Protein AF-A0A7V9MPX8-F1 (afdb_monomer_lite)

Foldseek 3Di:
DDPVVVVVVVVVVVVVVLVVVVVVCVVAQLQPDDPDPQLSLQSQLVQVCCCVVPVAHWGADDDPVLVQAGIAGPVRPAGEHTEEDEPVNPVQWDAWNDHDGQKYWYFYYYPNATFKIFIAGPVLLVVCCVVVQAPPTHIGGPCCLDQPHSRNDSHHMDGDPRRRVRD

Radius of gyration: 16.92 Å; chains: 1; bounding box: 52×35×48 Å

pLDDT: mean 91.64, std 7.99, range [50.28, 98.44]

Sequence (167 aa):
MDEYEKLQALAISYLKARKDFLDQAKNVEALKGNDNIMGRIGELIALQFFQKEMGLILIKAKSKVEKEYDLHSADKKTRVSVKLISCENSSGQTTKITGDWTDFVLVHLKDYKVIEIGHVNRKGFIKAVEDGRINANPFTRRTMLQEGHLFGKYGRVITGERVKGYL

Structure (mmCIF, N/CA/C/O backbone):
data_AF-A0A7V9MPX8-F1
#
_entry.id   AF-A0A7V9MPX8-F1
#
loop_
_atom_site.group_PDB
_atom_site.id
_atom_site.type_symbol
_atom_site.label_atom_id
_atom_site.label_alt_id
_atom_site.label_comp_id
_atom_site.label_asym_id
_atom_site.label_entity_id
_atom_site.label_seq_id
_atom_site.pdbx_PDB_ins_code
_atom_site.Cartn_x
_atom_site.Cartn_y
_atom_site.Cartn_z
_atom_site.occupancy
_atom_site.B_iso_or_equiv
_atom_site.auth_seq_id
_atom_site.auth_comp_id
_atom_site.auth_asym_id
_atom_site.auth_atom_id
_atom_site.pdbx_PDB_model_num
ATOM 1 N N . MET A 1 1 ? -31.922 -1.969 24.963 1.00 67.69 1 MET A N 1
ATOM 2 C CA . MET A 1 1 ? -30.769 -1.221 24.446 1.00 67.69 1 MET A CA 1
ATOM 3 C C . MET A 1 1 ? -31.182 -0.612 23.127 1.00 67.69 1 MET A C 1
ATOM 5 O O . MET A 1 1 ? -31.496 -1.373 22.208 1.00 67.69 1 MET A O 1
ATOM 9 N N . ASP A 1 2 ? -31.297 0.710 23.088 1.00 90.44 2 ASP A N 1
ATOM 10 C CA . ASP A 1 2 ? -31.672 1.432 21.871 1.00 90.44 2 ASP A CA 1
ATOM 11 C C . ASP A 1 2 ? -30.549 1.349 20.808 1.00 90.44 2 ASP A C 1
ATOM 13 O O . ASP A 1 2 ? -29.440 0.874 21.082 1.00 90.44 2 ASP A O 1
ATOM 17 N N . GLU A 1 3 ? -30.840 1.710 19.556 1.00 92.38 3 GLU A N 1
ATOM 18 C CA . GLU A 1 3 ? -29.843 1.653 18.474 1.00 92.38 3 GLU A CA 1
ATOM 19 C C . GLU A 1 3 ? -28.651 2.597 18.695 1.00 92.38 3 GLU A C 1
ATOM 21 O O . GLU A 1 3 ? -27.520 2.245 18.348 1.00 92.38 3 GLU A O 1
ATOM 26 N N . TYR A 1 4 ? -28.866 3.757 19.313 1.00 94.62 4 TYR A N 1
ATOM 27 C CA . TYR A 1 4 ? -27.814 4.718 19.629 1.00 94.62 4 TYR A CA 1
ATOM 28 C C . TYR A 1 4 ? -26.891 4.219 20.740 1.00 94.62 4 TYR A C 1
ATOM 30 O O . TYR A 1 4 ? -25.678 4.377 20.620 1.00 94.62 4 TYR A O 1
ATOM 38 N N . GLU A 1 5 ? -27.410 3.543 21.764 1.00 95.31 5 GLU A N 1
ATOM 39 C CA . GLU A 1 5 ? -26.608 2.899 22.812 1.00 95.31 5 GLU A CA 1
ATOM 40 C C . GLU A 1 5 ? -25.676 1.828 22.220 1.00 95.31 5 GLU A C 1
ATOM 42 O O . GLU A 1 5 ? -24.491 1.761 22.567 1.00 95.31 5 GLU A O 1
ATOM 47 N N . LYS A 1 6 ? -26.170 1.024 21.264 1.00 95.88 6 LYS A N 1
ATOM 48 C CA . LYS A 1 6 ? -25.340 0.044 20.539 1.00 95.88 6 LYS A CA 1
ATOM 49 C C . LYS A 1 6 ? -24.246 0.731 19.722 1.00 95.88 6 LYS A C 1
ATOM 51 O O . LYS A 1 6 ? -23.085 0.321 19.783 1.00 95.88 6 LYS A O 1
ATOM 56 N N . LEU A 1 7 ? -24.592 1.781 18.975 1.00 96.06 7 LEU A N 1
ATOM 57 C CA . LEU A 1 7 ? -23.628 2.550 18.183 1.00 96.06 7 LEU A CA 1
ATOM 58 C C . LEU A 1 7 ? -22.582 3.240 19.065 1.00 96.06 7 LEU A C 1
ATOM 60 O O . LEU A 1 7 ? -21.400 3.243 18.724 1.00 96.06 7 LEU A O 1
ATOM 64 N N . GLN A 1 8 ? -22.980 3.765 20.222 1.00 96.75 8 GLN A N 1
ATOM 65 C CA . GLN A 1 8 ? -22.072 4.367 21.191 1.00 96.75 8 GLN A CA 1
ATOM 66 C C . GLN A 1 8 ? -21.078 3.335 21.737 1.00 96.75 8 GLN A C 1
ATOM 68 O O . GLN A 1 8 ? -19.876 3.605 21.783 1.00 96.75 8 GLN A O 1
ATOM 73 N N . ALA A 1 9 ? -21.544 2.137 22.100 1.00 96.69 9 ALA A N 1
ATOM 74 C CA . ALA A 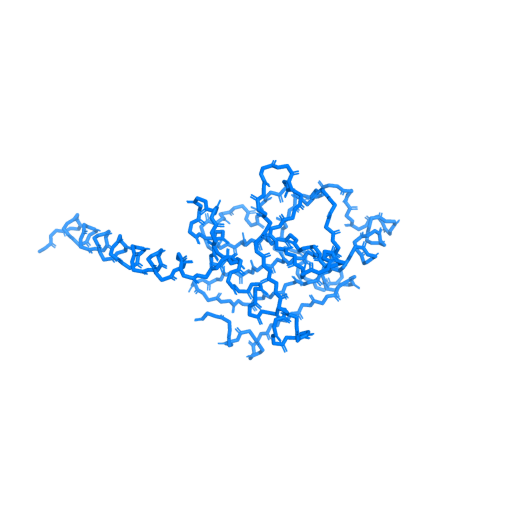1 9 ? -20.673 1.056 22.559 1.00 96.69 9 ALA A CA 1
ATOM 75 C C . ALA A 1 9 ? -19.659 0.628 21.477 1.00 96.69 9 ALA A C 1
ATOM 77 O O . ALA A 1 9 ? -18.475 0.422 21.776 1.00 96.69 9 ALA A O 1
ATOM 78 N N . LEU A 1 10 ? -20.093 0.561 20.213 1.00 97.00 10 LEU A N 1
ATOM 79 C CA . LEU A 1 10 ? -19.220 0.293 19.065 1.00 97.00 10 LEU A CA 1
ATOM 80 C C . LEU A 1 10 ? -18.193 1.413 18.856 1.00 97.00 10 LEU A C 1
ATOM 82 O O . LEU A 1 10 ? -17.005 1.131 18.697 1.00 97.00 10 LEU A O 1
ATOM 86 N N . ALA A 1 11 ? -18.616 2.677 18.926 1.00 96.69 11 ALA A N 1
ATOM 87 C CA . ALA A 1 11 ? -17.729 3.828 18.794 1.00 96.69 11 ALA A CA 1
ATOM 88 C C . ALA A 1 11 ? -16.658 3.851 19.895 1.00 96.69 11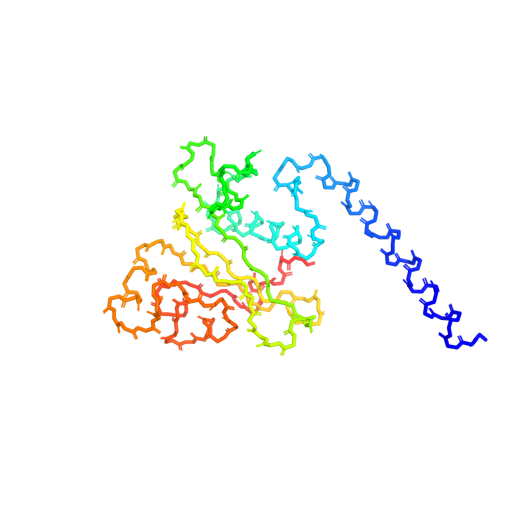 ALA A C 1
ATOM 90 O O . ALA A 1 11 ? -15.477 4.041 19.605 1.00 96.69 11 ALA A O 1
ATOM 91 N N . ILE A 1 12 ? -17.035 3.587 21.149 1.00 97.50 12 ILE A N 1
ATOM 92 C CA . ILE A 1 12 ? -16.090 3.488 22.271 1.00 97.50 12 ILE A CA 1
ATOM 93 C C . ILE A 1 12 ? -15.084 2.358 22.032 1.00 97.50 12 ILE A C 1
ATOM 95 O O . ILE A 1 12 ? -13.885 2.549 22.241 1.00 97.50 12 ILE A O 1
ATOM 99 N N . SER A 1 13 ? -15.553 1.195 21.576 1.00 97.69 13 SER A N 1
ATOM 100 C CA . SER A 1 13 ? -14.693 0.041 21.284 1.00 97.69 13 SER A CA 1
ATOM 101 C C . SER A 1 13 ? -13.688 0.354 20.175 1.00 97.69 13 SER A C 1
ATOM 103 O O . SER A 1 13 ? -12.495 0.098 20.335 1.00 97.69 13 SER A O 1
ATOM 105 N N . TYR A 1 14 ? -14.139 0.998 19.096 1.00 95.31 14 TYR A N 1
ATOM 106 C CA . TYR A 1 14 ? -13.271 1.466 18.018 1.00 95.31 14 TYR A CA 1
ATOM 107 C C . TYR A 1 14 ? -12.227 2.476 18.511 1.00 95.31 14 TYR A C 1
ATOM 109 O O . TYR A 1 14 ? -11.044 2.336 18.204 1.00 95.31 14 TYR A O 1
ATOM 117 N N . LEU A 1 15 ? -12.628 3.478 19.300 1.00 96.44 15 LEU A N 1
ATOM 118 C CA . LEU A 1 15 ? -11.706 4.497 19.807 1.00 96.44 15 LEU A CA 1
ATOM 119 C C . LEU A 1 15 ? -10.632 3.900 20.726 1.00 96.44 15 LEU A C 1
ATOM 121 O O . LEU A 1 15 ? -9.471 4.304 20.635 1.00 96.44 15 LEU A O 1
ATOM 125 N N . LYS A 1 16 ? -10.990 2.914 21.560 1.00 97.12 16 LYS A N 1
ATOM 126 C CA . LYS A 1 16 ? -10.032 2.156 22.382 1.00 97.12 16 LYS A CA 1
ATOM 127 C C . LYS A 1 16 ? -9.046 1.380 21.510 1.00 97.12 16 LYS A C 1
ATOM 129 O O . LYS A 1 16 ? -7.846 1.605 21.624 1.00 97.12 16 LYS A O 1
ATOM 134 N N . ALA A 1 17 ? -9.540 0.574 20.568 1.00 95.38 17 ALA A N 1
ATOM 135 C CA . ALA A 1 17 ? -8.688 -0.196 19.660 1.00 95.38 17 ALA A CA 1
ATOM 136 C C . ALA A 1 17 ? -7.758 0.704 18.826 1.00 95.38 17 ALA A C 1
ATOM 138 O O . ALA A 1 17 ? -6.574 0.413 18.658 1.00 95.38 17 ALA A O 1
ATOM 139 N N . ARG A 1 18 ? -8.266 1.847 18.348 1.00 93.50 18 ARG A N 1
ATOM 140 C CA . ARG A 1 18 ? -7.468 2.855 17.642 1.00 93.50 18 ARG A CA 1
ATOM 141 C C . ARG A 1 18 ? -6.367 3.418 18.534 1.00 93.50 18 ARG A C 1
ATOM 143 O O . ARG A 1 18 ? -5.241 3.569 18.065 1.00 93.50 18 ARG A O 1
ATOM 150 N N . LYS A 1 19 ? -6.672 3.755 19.790 1.00 93.06 19 LYS A N 1
ATOM 151 C CA . LYS A 1 19 ? -5.669 4.234 20.747 1.00 93.06 19 LYS A CA 1
ATOM 152 C C . LYS A 1 19 ? -4.584 3.178 20.956 1.00 93.06 19 LYS A C 1
ATOM 154 O O . LYS A 1 19 ? -3.412 3.514 20.827 1.00 93.06 19 LYS A O 1
ATOM 159 N N . ASP A 1 20 ? -4.970 1.931 21.202 1.00 94.06 20 ASP A N 1
ATOM 160 C CA . ASP A 1 20 ? -4.030 0.833 21.442 1.00 94.06 20 ASP A CA 1
ATOM 161 C C . ASP A 1 20 ? -3.112 0.612 20.232 1.00 94.06 20 ASP A C 1
ATOM 163 O O . ASP A 1 20 ? -1.891 0.539 20.381 1.00 94.06 20 ASP A O 1
ATOM 167 N N . PHE A 1 21 ? -3.672 0.619 19.016 1.00 92.69 21 PHE A N 1
ATOM 168 C CA . PHE A 1 21 ? -2.885 0.571 17.784 1.00 92.69 21 PHE A CA 1
ATOM 169 C C . PHE A 1 21 ? -1.894 1.736 17.692 1.00 92.69 21 PHE A C 1
ATOM 171 O O . PHE A 1 21 ? -0.720 1.533 17.391 1.00 92.69 21 PHE A O 1
ATOM 178 N N . LEU A 1 22 ? -2.349 2.969 17.937 1.00 90.06 22 LEU A N 1
ATOM 179 C CA . LEU A 1 22 ? -1.498 4.153 17.835 1.00 90.06 22 LEU A CA 1
ATOM 180 C C . LEU A 1 22 ? -0.395 4.165 18.896 1.00 90.06 22 LEU A C 1
ATOM 182 O O . LEU A 1 22 ? 0.710 4.612 18.596 1.00 90.06 22 LEU A O 1
ATOM 186 N N . ASP A 1 23 ? -0.669 3.675 20.102 1.00 91.56 23 ASP A N 1
ATOM 187 C CA . ASP A 1 23 ? 0.325 3.558 21.166 1.00 91.56 23 ASP A CA 1
ATOM 188 C C . ASP A 1 23 ? 1.409 2.539 20.807 1.00 91.56 23 ASP A C 1
ATOM 190 O O . ASP A 1 23 ? 2.592 2.842 20.959 1.00 91.56 23 ASP A O 1
ATOM 194 N N . GLN A 1 24 ? 1.037 1.397 20.224 1.00 90.75 24 GLN A N 1
ATOM 195 C CA . GLN A 1 24 ? 2.011 0.428 19.713 1.00 90.75 24 GLN A CA 1
ATOM 196 C C . GLN A 1 24 ? 2.790 0.971 18.508 1.00 90.75 24 GLN A C 1
ATOM 198 O O . GLN A 1 24 ? 4.014 0.849 18.441 1.00 90.75 24 GLN A O 1
ATOM 203 N N . ALA A 1 25 ? 2.112 1.643 17.574 1.00 88.06 25 ALA A N 1
ATOM 204 C CA . ALA A 1 25 ? 2.732 2.199 16.374 1.00 88.06 25 ALA A CA 1
ATOM 205 C C . ALA A 1 25 ? 3.771 3.293 16.681 1.00 88.06 25 ALA A C 1
ATOM 207 O O . ALA A 1 25 ? 4.697 3.476 15.897 1.00 88.06 25 ALA A O 1
ATOM 208 N N . LYS A 1 26 ? 3.679 4.001 17.819 1.00 85.50 26 LYS A N 1
ATOM 209 C CA . LYS A 1 26 ? 4.708 4.975 18.250 1.00 85.50 26 LYS A CA 1
ATOM 210 C C . LYS A 1 26 ? 6.087 4.337 18.436 1.00 85.50 26 LYS A C 1
ATOM 212 O O . LYS A 1 26 ? 7.090 5.031 18.269 1.00 85.50 26 LYS A O 1
ATOM 217 N N . ASN A 1 27 ? 6.137 3.043 18.743 1.00 87.25 27 ASN A N 1
ATOM 218 C CA . ASN A 1 27 ? 7.383 2.297 18.912 1.00 87.25 27 ASN A CA 1
ATOM 219 C C . ASN A 1 27 ? 7.980 1.837 17.572 1.00 87.25 27 ASN A C 1
ATOM 221 O O . ASN A 1 27 ? 9.124 1.393 17.527 1.00 87.25 27 ASN A O 1
ATOM 225 N N . VAL A 1 28 ? 7.236 1.976 16.470 1.00 85.94 28 VAL A N 1
ATOM 226 C CA . VAL A 1 28 ? 7.672 1.618 15.119 1.00 85.94 28 VAL A CA 1
ATOM 227 C C . VAL A 1 28 ? 7.921 2.901 14.333 1.00 85.94 28 VAL A C 1
ATOM 229 O O . VAL A 1 28 ? 6.988 3.553 13.870 1.00 85.94 28 VAL A O 1
ATOM 232 N N . GLU A 1 29 ? 9.194 3.267 14.158 1.00 84.50 29 GLU A N 1
ATOM 233 C CA . GLU A 1 29 ? 9.592 4.509 13.470 1.00 84.50 29 GLU A CA 1
ATOM 234 C C . GLU A 1 29 ? 8.917 4.658 12.098 1.00 84.50 29 GLU A C 1
ATOM 236 O O . GLU A 1 29 ? 8.452 5.739 11.748 1.00 84.50 29 GLU A O 1
ATOM 241 N N . ALA A 1 30 ? 8.789 3.547 11.365 1.00 84.12 30 ALA A N 1
ATOM 242 C CA . ALA A 1 30 ? 8.194 3.484 10.035 1.00 84.12 30 ALA A CA 1
ATOM 243 C C . ALA A 1 30 ? 6.693 3.849 9.970 1.00 84.12 30 ALA A C 1
ATOM 245 O O . ALA A 1 30 ? 6.198 4.122 8.884 1.00 84.12 30 ALA A O 1
ATOM 246 N N . LEU A 1 31 ? 5.978 3.882 11.104 1.00 86.56 31 LEU A N 1
ATOM 247 C CA . LEU A 1 31 ? 4.532 4.162 11.182 1.00 86.56 31 LEU A CA 1
ATOM 248 C C . LEU A 1 31 ? 4.198 5.534 11.794 1.00 86.56 31 LEU A C 1
ATOM 250 O O . LEU A 1 31 ? 3.033 5.838 12.085 1.00 86.56 31 LEU A O 1
ATOM 254 N N . LYS A 1 32 ? 5.210 6.374 12.035 1.00 84.00 32 LYS A N 1
ATOM 255 C CA . LYS A 1 32 ? 5.025 7.719 12.593 1.00 84.00 32 LYS A CA 1
ATOM 256 C C . LYS A 1 32 ? 4.536 8.708 11.524 1.00 84.00 32 LYS A C 1
ATOM 258 O O . LYS A 1 32 ? 4.845 8.580 10.347 1.00 84.00 32 LYS A O 1
ATOM 263 N N . GLY A 1 33 ? 3.794 9.735 11.947 1.00 72.94 33 GLY A N 1
ATOM 264 C CA . GLY A 1 33 ? 3.536 10.937 11.135 1.00 72.94 33 GLY A CA 1
ATOM 265 C C . GLY A 1 33 ? 2.384 10.891 10.121 1.00 72.94 33 GLY A C 1
ATOM 266 O O . GLY A 1 33 ? 2.187 11.879 9.423 1.00 72.94 33 GLY A O 1
ATOM 267 N N . ASN A 1 34 ? 1.613 9.803 10.029 1.00 74.94 34 ASN A N 1
ATOM 268 C CA . ASN A 1 34 ? 0.394 9.775 9.210 1.00 74.94 34 ASN A CA 1
ATOM 269 C C . ASN A 1 34 ? -0.845 10.039 10.081 1.00 74.94 34 ASN A C 1
ATOM 271 O O . ASN A 1 34 ? -1.099 9.317 11.044 1.00 74.94 34 ASN A O 1
ATOM 275 N N . ASP A 1 35 ? -1.626 11.069 9.781 1.00 73.94 35 ASP A N 1
ATOM 276 C CA . ASP A 1 35 ? -2.777 11.446 10.617 1.00 73.94 35 ASP A CA 1
ATOM 277 C C . ASP A 1 35 ? -4.008 10.558 10.364 1.00 73.94 35 ASP A C 1
ATOM 279 O O . ASP A 1 35 ? -4.934 10.500 11.180 1.00 73.94 35 ASP A O 1
ATOM 283 N N . ASN A 1 36 ? -3.996 9.800 9.263 1.00 86.44 36 ASN A N 1
ATOM 284 C CA . ASN A 1 36 ? -5.048 8.870 8.887 1.00 86.44 36 ASN A CA 1
ATOM 285 C C . ASN A 1 36 ? -4.679 7.428 9.283 1.00 86.44 36 ASN A C 1
ATOM 287 O O . ASN A 1 36 ? -3.657 6.884 8.858 1.00 86.44 36 ASN A O 1
ATOM 291 N N . ILE A 1 37 ? -5.552 6.782 10.064 1.00 89.69 37 ILE A N 1
ATOM 292 C CA . ILE A 1 37 ? -5.377 5.393 10.509 1.00 89.69 37 ILE A CA 1
ATOM 293 C C . ILE A 1 37 ? -5.293 4.409 9.335 1.00 89.69 37 ILE A C 1
ATOM 295 O O . ILE A 1 37 ? -4.436 3.530 9.340 1.00 89.69 37 ILE A O 1
ATOM 299 N N . MET A 1 38 ? -6.099 4.605 8.288 1.00 90.25 38 MET A N 1
ATOM 300 C CA . MET A 1 38 ? -6.077 3.763 7.090 1.00 90.25 38 MET A CA 1
ATOM 301 C C . MET A 1 38 ? -4.770 3.924 6.317 1.00 90.25 38 MET A C 1
ATOM 303 O O . MET A 1 38 ? -4.244 2.953 5.779 1.00 90.25 38 MET A O 1
ATOM 307 N N . GLY A 1 39 ? -4.205 5.135 6.317 1.00 90.25 39 GLY A N 1
ATOM 308 C CA . GLY A 1 39 ? -2.876 5.392 5.770 1.00 90.25 39 GLY A CA 1
ATOM 309 C C . GLY A 1 39 ? -1.789 4.620 6.522 1.00 90.25 39 GLY A C 1
ATOM 310 O O . GLY A 1 39 ? -1.005 3.913 5.895 1.00 90.25 39 GLY A O 1
ATOM 311 N N . ARG A 1 40 ? -1.799 4.657 7.864 1.00 91.75 40 ARG A N 1
ATOM 312 C CA . ARG A 1 40 ? -0.862 3.870 8.695 1.00 91.75 40 ARG A CA 1
ATOM 313 C C . ARG A 1 40 ? -1.003 2.366 8.494 1.00 91.75 40 ARG A C 1
ATOM 315 O O . ARG A 1 40 ? 0.004 1.670 8.451 1.00 91.75 40 ARG A O 1
ATOM 322 N N . ILE A 1 41 ? -2.230 1.860 8.379 1.00 93.94 41 ILE A N 1
ATOM 323 C CA . ILE A 1 41 ? -2.476 0.439 8.097 1.00 93.94 41 ILE A CA 1
ATOM 324 C C . ILE A 1 41 ? -1.904 0.069 6.723 1.00 93.94 41 ILE A C 1
ATOM 326 O O . ILE A 1 41 ? -1.229 -0.949 6.597 1.00 93.94 41 ILE A O 1
ATOM 330 N N . GLY A 1 42 ? -2.099 0.919 5.710 1.00 94.88 42 GLY A N 1
ATOM 331 C CA . GLY A 1 42 ? -1.487 0.730 4.394 1.00 94.88 42 GLY A CA 1
ATOM 332 C C . GLY A 1 42 ? 0.039 0.685 4.458 1.00 94.88 42 GLY A C 1
ATOM 333 O O . GLY A 1 42 ? 0.648 -0.208 3.874 1.00 94.88 42 GLY A O 1
ATOM 334 N N . GLU A 1 43 ? 0.658 1.596 5.211 1.00 94.88 43 GLU A N 1
ATOM 335 C CA . GLU A 1 43 ? 2.108 1.613 5.439 1.00 94.88 43 GLU A CA 1
ATOM 336 C C . GLU A 1 43 ? 2.596 0.349 6.161 1.00 94.88 43 GLU A C 1
ATOM 338 O O . GLU A 1 43 ? 3.598 -0.230 5.750 1.00 94.88 43 GLU A O 1
ATOM 343 N N . LEU A 1 44 ? 1.873 -0.133 7.178 1.00 95.56 44 LEU A N 1
ATOM 344 C CA . LEU A 1 44 ? 2.182 -1.393 7.863 1.00 95.56 44 LEU A CA 1
ATOM 345 C C . LEU A 1 44 ? 2.156 -2.585 6.898 1.00 95.56 44 LEU A C 1
ATOM 347 O O . LEU A 1 44 ? 3.082 -3.397 6.897 1.00 95.56 44 LEU A O 1
ATOM 351 N N . ILE A 1 45 ? 1.130 -2.675 6.053 1.00 96.75 45 ILE A N 1
ATOM 352 C CA . ILE A 1 45 ? 1.014 -3.737 5.047 1.00 96.75 45 ILE A CA 1
ATOM 353 C C . ILE A 1 45 ? 2.156 -3.636 4.029 1.00 96.75 45 ILE A C 1
ATOM 355 O O . ILE A 1 45 ? 2.758 -4.651 3.680 1.00 96.75 45 ILE A O 1
ATOM 359 N N . ALA A 1 46 ? 2.517 -2.425 3.594 1.00 96.69 46 ALA A N 1
ATOM 360 C CA . ALA A 1 46 ? 3.656 -2.217 2.706 1.00 96.69 46 ALA A CA 1
ATOM 361 C C . ALA A 1 46 ? 4.983 -2.643 3.360 1.00 96.69 46 ALA A C 1
ATOM 363 O O . ALA A 1 46 ? 5.775 -3.330 2.720 1.00 96.69 46 ALA A O 1
ATOM 364 N N . LEU A 1 47 ? 5.217 -2.315 4.635 1.00 95.62 47 LEU A N 1
ATOM 365 C CA . LEU A 1 47 ? 6.406 -2.764 5.372 1.00 95.62 47 LEU A CA 1
ATOM 366 C C . LEU A 1 47 ? 6.501 -4.290 5.404 1.00 95.62 47 LEU A C 1
ATOM 368 O O . LEU A 1 47 ? 7.544 -4.848 5.064 1.00 95.62 47 LEU A O 1
ATOM 372 N N . GLN A 1 48 ? 5.398 -4.961 5.743 1.00 95.94 48 GLN A N 1
ATOM 373 C CA . GLN A 1 48 ? 5.326 -6.419 5.708 1.00 95.94 48 GLN A CA 1
ATOM 374 C C . GLN A 1 48 ? 5.611 -6.952 4.300 1.00 95.94 48 GLN A C 1
ATOM 376 O O . GLN A 1 48 ? 6.325 -7.941 4.162 1.00 95.94 48 GLN A O 1
ATOM 381 N N . PHE A 1 49 ? 5.071 -6.313 3.258 1.00 96.81 49 PHE A N 1
ATOM 382 C CA . PHE A 1 49 ? 5.231 -6.738 1.865 1.00 96.81 49 PHE A CA 1
ATOM 383 C C . PHE A 1 49 ? 6.686 -6.659 1.416 1.00 96.81 49 PHE A C 1
ATOM 385 O O . PHE A 1 49 ? 7.226 -7.637 0.905 1.00 96.81 49 PHE A O 1
ATOM 392 N N . PHE A 1 50 ? 7.354 -5.530 1.643 1.00 96.31 50 PHE A N 1
ATOM 393 C CA . PHE A 1 50 ? 8.761 -5.375 1.274 1.00 96.31 50 PHE A CA 1
ATOM 394 C C . PHE A 1 50 ? 9.673 -6.299 2.083 1.00 96.31 50 PHE A C 1
ATOM 396 O O . PHE A 1 50 ? 10.607 -6.874 1.523 1.00 96.31 50 PHE A O 1
ATOM 403 N N . GLN A 1 51 ? 9.368 -6.521 3.361 1.00 95.06 51 GLN A N 1
ATOM 404 C CA . GLN A 1 51 ? 10.126 -7.459 4.179 1.00 95.06 51 GLN A CA 1
ATOM 405 C C . GLN A 1 51 ? 9.961 -8.904 3.687 1.00 95.06 51 GLN A C 1
ATOM 407 O O . GLN A 1 51 ? 10.957 -9.594 3.486 1.00 95.06 51 GLN A O 1
ATOM 412 N N . LYS A 1 52 ? 8.724 -9.364 3.461 1.00 94.69 52 LYS A N 1
ATOM 413 C CA . LYS A 1 52 ? 8.425 -10.754 3.076 1.00 94.69 52 LYS A CA 1
ATOM 414 C C . LYS A 1 52 ? 8.791 -11.068 1.626 1.00 94.69 52 LYS A C 1
ATOM 416 O O . LYS A 1 52 ? 9.346 -12.125 1.357 1.00 94.69 52 LYS A O 1
ATOM 421 N N . GLU A 1 53 ? 8.486 -10.167 0.695 1.00 94.25 53 GLU A N 1
ATOM 422 C CA . GLU A 1 53 ? 8.627 -10.425 -0.745 1.00 94.25 53 GLU A CA 1
ATOM 423 C C . GLU A 1 53 ? 9.967 -9.955 -1.322 1.00 94.25 53 GLU A C 1
ATOM 425 O O . GLU A 1 53 ? 10.279 -10.295 -2.463 1.00 94.25 53 GLU A O 1
ATOM 430 N N . MET A 1 54 ? 10.720 -9.116 -0.601 1.00 93.94 54 MET A N 1
ATOM 431 C CA . MET A 1 54 ? 11.987 -8.550 -1.087 1.00 93.94 54 MET A CA 1
ATOM 432 C C . MET A 1 54 ? 13.126 -8.577 -0.062 1.00 93.94 54 MET A C 1
ATOM 434 O O . MET A 1 54 ? 14.241 -8.191 -0.402 1.00 93.94 54 MET A O 1
ATOM 438 N N . GLY A 1 55 ? 12.875 -8.986 1.187 1.00 95.00 55 GLY A N 1
ATOM 439 C CA . GLY A 1 55 ? 13.881 -8.923 2.251 1.00 95.00 55 GLY A CA 1
ATOM 440 C C . GLY A 1 55 ? 14.303 -7.495 2.613 1.00 95.00 55 GLY A C 1
ATOM 441 O O . GLY A 1 55 ? 15.366 -7.303 3.201 1.00 95.00 55 GLY A O 1
ATOM 442 N N . LEU A 1 56 ? 13.507 -6.483 2.245 1.00 94.50 56 LEU A N 1
ATOM 443 C CA . LEU A 1 56 ? 13.840 -5.076 2.451 1.00 94.50 56 LEU A CA 1
ATOM 444 C C . LEU A 1 56 ? 13.236 -4.546 3.749 1.00 94.50 56 LEU A C 1
ATOM 446 O O . LEU A 1 56 ? 12.044 -4.697 4.013 1.00 94.50 56 LEU A O 1
ATOM 450 N N . ILE A 1 57 ? 14.067 -3.855 4.526 1.00 93.94 57 ILE A N 1
ATOM 451 C CA . ILE A 1 57 ? 13.647 -3.104 5.707 1.00 93.94 57 ILE A CA 1
ATOM 452 C C . ILE A 1 57 ? 13.532 -1.636 5.305 1.00 93.94 57 ILE A C 1
ATOM 454 O O . ILE A 1 57 ? 14.507 -1.028 4.856 1.00 93.94 57 ILE A O 1
ATOM 458 N N . LEU A 1 58 ? 12.337 -1.070 5.465 1.00 93.75 58 LEU A N 1
ATOM 459 C CA . LEU A 1 58 ? 12.062 0.329 5.154 1.00 93.75 58 LEU A CA 1
ATOM 460 C C . LEU A 1 58 ? 11.802 1.130 6.431 1.00 93.75 58 LEU A C 1
ATOM 462 O O . LEU A 1 58 ? 11.313 0.609 7.433 1.00 93.75 58 LEU A O 1
ATOM 466 N N . ILE A 1 59 ? 12.111 2.418 6.367 1.00 91.75 59 ILE A N 1
ATOM 467 C CA . ILE A 1 59 ? 11.885 3.408 7.419 1.00 91.75 59 ILE A CA 1
ATOM 468 C C . ILE A 1 59 ? 11.012 4.550 6.893 1.00 91.75 59 ILE A C 1
ATOM 470 O O . ILE A 1 59 ? 10.846 4.713 5.684 1.00 91.75 59 ILE A O 1
ATOM 474 N N . LYS A 1 60 ? 10.429 5.337 7.802 1.00 90.56 60 LYS A N 1
ATOM 475 C CA . LYS A 1 60 ? 9.544 6.453 7.449 1.00 90.56 60 LYS A CA 1
ATOM 476 C C . LYS A 1 60 ? 10.330 7.588 6.793 1.00 90.56 60 LYS A C 1
ATOM 478 O O . LYS A 1 60 ? 11.391 7.963 7.292 1.00 90.56 60 LYS A O 1
ATOM 483 N N . ALA A 1 61 ? 9.762 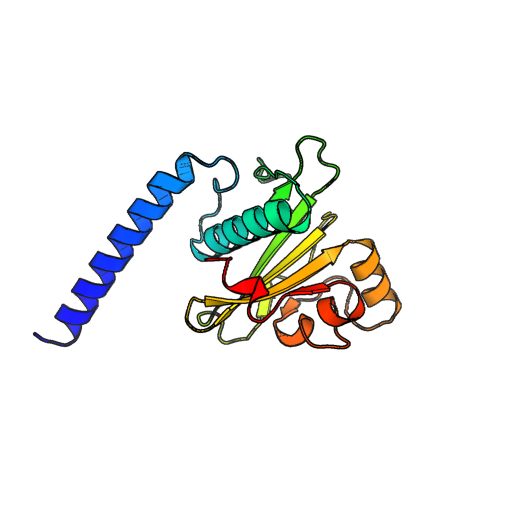8.191 5.748 1.00 86.62 61 ALA A N 1
ATOM 484 C CA . ALA A 1 61 ? 10.222 9.485 5.248 1.00 86.62 61 ALA A CA 1
ATOM 485 C C . ALA A 1 61 ? 10.008 10.576 6.319 1.00 86.62 61 ALA A C 1
ATOM 487 O O . ALA A 1 61 ? 8.897 10.778 6.813 1.00 86.62 61 ALA A O 1
ATOM 488 N N . LYS A 1 62 ? 11.080 11.256 6.737 1.00 73.44 62 LYS A N 1
ATOM 489 C CA . LYS A 1 62 ? 11.107 12.060 7.975 1.00 73.44 62 LYS A CA 1
ATOM 490 C C . LYS A 1 62 ? 10.539 13.467 7.826 1.00 73.44 62 LYS A C 1
ATOM 492 O O . LYS A 1 62 ? 10.303 14.124 8.838 1.00 73.44 62 LYS A O 1
ATOM 497 N N . SER A 1 63 ? 10.359 13.977 6.608 1.00 63.72 63 SER A N 1
ATOM 498 C CA . SER A 1 63 ? 10.061 15.401 6.422 1.00 63.72 63 SER A CA 1
ATOM 499 C C . SER A 1 63 ? 8.863 15.681 5.521 1.00 63.72 63 SER A C 1
ATOM 501 O O . SER A 1 63 ? 8.608 14.987 4.544 1.00 63.72 63 SER A O 1
ATOM 503 N N . LYS A 1 64 ? 8.200 16.816 5.783 1.00 54.72 64 LYS A N 1
ATOM 504 C CA . LYS A 1 64 ? 7.260 17.465 4.850 1.00 54.72 64 LYS A CA 1
ATOM 505 C C . LYS A 1 64 ? 7.927 17.915 3.534 1.00 54.72 64 LYS A C 1
ATOM 507 O O . LYS A 1 64 ? 7.228 18.437 2.671 1.00 54.72 64 LYS A O 1
ATOM 512 N N . VAL A 1 65 ? 9.249 17.783 3.405 1.00 50.28 65 VAL A N 1
ATOM 513 C CA . VAL A 1 65 ? 10.015 18.058 2.180 1.00 50.28 65 VAL A CA 1
ATOM 514 C C . VAL A 1 65 ? 10.126 16.784 1.331 1.00 50.28 65 VAL A C 1
ATOM 516 O O . VAL A 1 65 ? 10.027 16.856 0.115 1.00 50.28 65 VAL A O 1
ATOM 519 N N . GLU A 1 66 ? 10.176 15.605 1.960 1.00 61.09 66 GLU A N 1
ATOM 520 C CA . GLU A 1 66 ? 10.076 14.276 1.331 1.00 61.09 66 GLU A CA 1
ATOM 521 C C . GLU A 1 66 ? 8.604 13.907 1.035 1.00 61.09 66 GLU A C 1
ATOM 523 O O . GLU A 1 66 ? 8.166 12.784 1.254 1.00 61.09 66 GLU A O 1
ATOM 528 N N . LYS A 1 67 ? 7.808 14.863 0.535 1.00 64.62 67 LYS A N 1
ATOM 529 C CA . LYS A 1 67 ? 6.355 14.726 0.273 1.00 64.62 67 LYS A CA 1
ATOM 530 C C . LYS A 1 67 ? 5.981 13.700 -0.800 1.00 64.62 67 LYS A C 1
ATOM 532 O O . LYS A 1 67 ? 4.801 13.526 -1.100 1.00 64.62 67 LYS A O 1
ATOM 537 N N . GLU A 1 68 ? 6.973 13.088 -1.422 1.00 78.12 68 GLU A N 1
ATOM 538 C CA . GLU A 1 68 ? 6.823 12.363 -2.677 1.00 78.12 68 GLU A CA 1
ATOM 539 C C . GLU A 1 68 ? 6.821 10.840 -2.504 1.00 78.12 68 GLU A C 1
ATOM 541 O O . GLU A 1 68 ? 6.453 10.121 -3.433 1.00 78.12 68 GLU A O 1
ATOM 546 N N . TYR A 1 69 ? 7.181 10.347 -1.316 1.00 89.31 69 TYR A N 1
ATOM 547 C CA . TYR A 1 69 ? 7.142 8.934 -0.950 1.00 89.31 69 TYR A CA 1
ATOM 548 C C . TYR A 1 69 ? 6.920 8.769 0.560 1.00 89.31 69 TYR A C 1
ATOM 550 O O . TYR A 1 69 ? 7.217 9.655 1.357 1.00 89.31 69 TYR A O 1
ATOM 558 N N . ASP A 1 70 ? 6.385 7.621 0.961 1.00 91.12 70 ASP A N 1
ATOM 559 C CA . ASP A 1 70 ? 5.942 7.351 2.330 1.00 91.12 70 ASP A CA 1
ATOM 560 C C . ASP A 1 70 ? 7.017 6.621 3.154 1.00 91.12 70 ASP A C 1
ATOM 562 O O . ASP A 1 70 ? 7.151 6.864 4.358 1.00 91.12 70 ASP A O 1
ATOM 566 N N . LEU A 1 71 ? 7.797 5.747 2.504 1.00 93.44 71 LEU A N 1
ATOM 567 C CA . LEU A 1 71 ? 8.824 4.894 3.115 1.00 93.44 71 LEU A CA 1
ATOM 568 C C . LEU A 1 71 ? 10.109 4.888 2.273 1.00 93.44 71 LEU A C 1
ATOM 570 O O . LEU A 1 71 ? 10.059 5.114 1.065 1.00 93.44 71 LEU A O 1
ATOM 574 N N . HIS A 1 72 ? 11.260 4.579 2.870 1.00 93.94 72 HIS A N 1
ATOM 575 C CA . HIS A 1 72 ? 12.509 4.397 2.125 1.00 93.94 72 HIS A CA 1
ATOM 576 C C . HIS A 1 72 ? 13.488 3.415 2.784 1.00 93.94 72 HIS A C 1
ATOM 578 O O . HIS A 1 72 ? 13.417 3.167 3.985 1.00 93.94 72 HIS A O 1
ATOM 584 N N . SER A 1 73 ? 14.424 2.862 2.009 1.00 94.31 73 SER A N 1
ATOM 585 C CA . SER A 1 73 ? 15.563 2.090 2.530 1.00 94.31 73 SER A CA 1
ATOM 586 C C . SER A 1 73 ? 16.587 3.002 3.215 1.00 94.31 73 SER A C 1
ATOM 588 O O . SER A 1 73 ? 16.628 4.207 2.957 1.00 94.31 73 SER A O 1
ATOM 590 N N . ALA A 1 74 ? 17.457 2.447 4.064 1.00 91.44 74 ALA A N 1
ATOM 591 C CA . ALA A 1 74 ? 18.485 3.226 4.769 1.00 91.44 74 ALA A CA 1
ATOM 592 C C . ALA A 1 74 ? 19.413 4.013 3.818 1.00 91.44 74 ALA A C 1
ATOM 594 O O . ALA A 1 74 ? 19.774 5.150 4.111 1.00 91.44 74 ALA A O 1
ATOM 595 N N . ASP A 1 75 ? 19.735 3.444 2.653 1.00 91.81 75 ASP A N 1
ATOM 596 C CA . ASP A 1 75 ? 2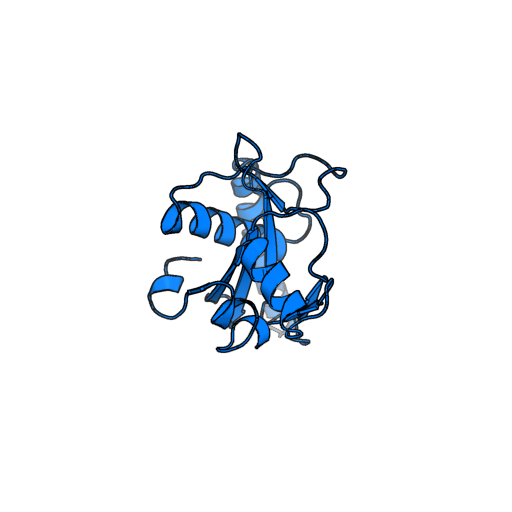0.548 4.074 1.603 1.00 91.81 75 ASP A CA 1
ATOM 597 C C . ASP A 1 75 ? 19.752 4.989 0.650 1.00 91.81 75 ASP A C 1
ATOM 599 O O . ASP A 1 75 ? 20.312 5.518 -0.309 1.00 91.81 75 ASP A O 1
ATOM 603 N N . LYS A 1 76 ? 18.442 5.160 0.890 1.00 89.69 76 LYS A N 1
ATOM 604 C CA . LYS A 1 76 ? 17.484 5.926 0.072 1.00 89.69 76 LYS A CA 1
ATOM 605 C C . LYS A 1 76 ? 17.389 5.509 -1.402 1.00 89.69 76 LYS A C 1
ATOM 607 O O . LYS A 1 76 ? 16.756 6.214 -2.187 1.00 89.69 76 LYS A O 1
ATOM 612 N N . LYS A 1 77 ? 17.954 4.362 -1.797 1.00 93.12 77 LYS A N 1
ATOM 613 C CA . LYS A 1 77 ? 17.823 3.847 -3.171 1.00 93.12 77 LYS A CA 1
ATOM 614 C C . LYS A 1 77 ? 16.432 3.302 -3.455 1.00 93.12 77 LYS A C 1
ATOM 616 O O . LYS A 1 77 ? 15.996 3.348 -4.598 1.00 93.12 77 LYS A O 1
ATOM 621 N N . THR A 1 78 ? 15.744 2.812 -2.427 1.00 95.31 78 THR A N 1
ATOM 622 C CA . THR A 1 78 ? 14.335 2.422 -2.500 1.00 95.31 78 THR A CA 1
ATOM 623 C C . THR A 1 78 ? 13.508 3.498 -1.819 1.00 95.31 78 THR A C 1
ATOM 625 O O . THR A 1 78 ? 13.725 3.786 -0.644 1.00 95.31 78 THR A O 1
ATOM 628 N N . ARG A 1 79 ? 12.569 4.096 -2.548 1.00 95.25 79 ARG A N 1
ATOM 629 C CA . ARG A 1 79 ? 11.636 5.131 -2.089 1.00 95.25 79 ARG A CA 1
ATOM 630 C C . ARG A 1 79 ? 10.240 4.702 -2.504 1.00 95.25 79 ARG A C 1
ATOM 632 O O . ARG A 1 79 ? 9.954 4.596 -3.695 1.00 95.25 79 ARG A O 1
ATOM 639 N N . VAL A 1 80 ? 9.394 4.406 -1.531 1.00 95.88 80 VAL A N 1
ATOM 640 C CA . VAL A 1 80 ? 8.109 3.744 -1.740 1.00 95.88 80 VAL A CA 1
ATOM 641 C C . VAL A 1 80 ? 6.980 4.718 -1.476 1.00 95.88 80 VAL A C 1
ATOM 643 O O . VAL A 1 80 ? 6.875 5.232 -0.363 1.00 95.88 80 VAL A O 1
ATOM 646 N N . SER A 1 81 ? 6.097 4.919 -2.452 1.00 95.31 81 SER A N 1
ATOM 647 C CA . SER A 1 81 ? 4.784 5.505 -2.177 1.00 95.31 81 SER A CA 1
ATOM 648 C C . SER A 1 81 ? 3.735 4.411 -1.989 1.00 95.31 81 SER A C 1
ATOM 650 O O . SER A 1 81 ? 3.690 3.431 -2.735 1.00 95.31 81 SER A O 1
ATOM 652 N N . VAL A 1 82 ? 2.898 4.578 -0.972 1.00 95.12 82 VAL A N 1
ATOM 653 C CA . VAL A 1 82 ? 1.885 3.622 -0.543 1.00 95.12 82 VAL A CA 1
ATOM 654 C C . VAL A 1 82 ? 0.515 4.265 -0.665 1.00 95.12 82 VAL A C 1
ATOM 656 O O . VAL A 1 82 ? 0.251 5.351 -0.145 1.00 95.12 82 VAL A O 1
ATOM 659 N N . LYS A 1 83 ? -0.398 3.570 -1.335 1.00 95.00 83 LYS A N 1
ATOM 660 C CA . LYS A 1 83 ? -1.812 3.926 -1.386 1.00 95.00 83 LYS A CA 1
ATOM 661 C C . LYS A 1 83 ? -2.657 2.752 -0.942 1.00 95.00 83 LYS A C 1
ATOM 663 O O . LYS A 1 83 ? -2.344 1.600 -1.222 1.00 95.00 83 LYS A O 1
ATOM 668 N N . LEU A 1 84 ? -3.751 3.071 -0.268 1.00 95.44 84 LEU A N 1
ATOM 669 C CA . LEU A 1 84 ? -4.725 2.099 0.188 1.00 95.44 84 LEU A CA 1
ATOM 670 C C . LEU A 1 84 ? -6.107 2.496 -0.324 1.00 95.44 84 LEU A C 1
ATOM 672 O O . LEU A 1 84 ? -6.477 3.670 -0.274 1.00 95.44 84 LEU A O 1
ATOM 676 N N . ILE A 1 85 ? -6.841 1.512 -0.836 1.00 95.19 85 ILE A N 1
ATOM 677 C CA . ILE A 1 85 ? -8.260 1.613 -1.174 1.00 95.19 85 ILE A CA 1
ATOM 678 C C . ILE A 1 85 ? -9.001 0.639 -0.261 1.00 95.19 85 ILE A C 1
ATOM 680 O O . ILE A 1 85 ? -8.724 -0.559 -0.296 1.00 95.19 85 ILE A O 1
ATOM 684 N N . SER A 1 86 ? -9.925 1.146 0.552 1.00 92.81 86 SER A N 1
ATOM 685 C CA . SER A 1 86 ? -10.794 0.340 1.417 1.00 92.81 86 SER A CA 1
ATOM 686 C C . SER A 1 86 ? -12.257 0.411 0.986 1.00 92.81 86 SER A C 1
ATOM 688 O O . SER A 1 86 ? -12.626 1.164 0.083 1.00 92.81 86 SER A O 1
ATOM 690 N N . CYS A 1 87 ? -13.112 -0.340 1.683 1.00 87.62 87 CYS A N 1
ATOM 691 C CA . CYS A 1 87 ? -14.566 -0.231 1.572 1.00 87.62 87 CYS A CA 1
ATOM 692 C C . CYS A 1 87 ? -15.110 1.170 1.913 1.00 87.62 87 CYS A C 1
ATOM 694 O O . CYS A 1 87 ? -16.209 1.506 1.486 1.00 87.62 87 CYS A O 1
ATOM 696 N N . GLU A 1 88 ? -14.341 2.010 2.616 1.00 87.00 88 GLU A N 1
ATOM 697 C CA . GLU A 1 88 ? -14.707 3.405 2.911 1.00 87.00 88 GLU A CA 1
ATOM 698 C C . GLU A 1 88 ? -14.522 4.322 1.686 1.00 87.00 88 GLU A C 1
ATOM 700 O O . GLU A 1 88 ? -15.066 5.425 1.627 1.00 87.00 88 GLU A O 1
ATOM 705 N N . ASN A 1 89 ? -13.782 3.873 0.665 1.00 85.25 89 ASN A N 1
ATOM 706 C CA . ASN A 1 89 ? -13.581 4.611 -0.577 1.00 85.25 89 ASN A CA 1
ATOM 707 C C . ASN A 1 89 ? -14.638 4.227 -1.625 1.00 85.25 89 ASN A C 1
ATOM 709 O O . ASN A 1 89 ? -14.379 3.428 -2.527 1.00 85.25 89 ASN A O 1
ATOM 713 N N . SER A 1 90 ? -15.817 4.851 -1.555 1.00 77.56 90 SER A N 1
ATOM 714 C CA . SER A 1 90 ? -16.946 4.583 -2.468 1.00 77.56 90 SER A CA 1
ATOM 715 C C . SER A 1 90 ? -16.624 4.782 -3.957 1.00 77.56 90 SER A C 1
ATOM 717 O O . SER A 1 90 ? -17.195 4.110 -4.812 1.00 77.56 90 SER A O 1
ATOM 719 N N . SER A 1 91 ? -15.678 5.666 -4.284 1.00 82.75 91 SER A N 1
ATOM 720 C CA . SER A 1 91 ? -15.267 5.961 -5.663 1.00 82.75 91 SER A CA 1
ATOM 721 C C . SER A 1 91 ? -14.333 4.910 -6.280 1.00 82.75 91 SER A C 1
ATOM 723 O O . SER A 1 91 ? -14.038 4.982 -7.473 1.00 82.75 91 SER A O 1
ATOM 725 N N . GLY A 1 92 ? -13.811 3.965 -5.484 1.00 83.12 92 GLY A N 1
ATOM 726 C CA . GLY A 1 92 ? -12.823 2.980 -5.940 1.00 83.12 92 GLY A CA 1
ATOM 727 C C . GLY A 1 92 ? -11.492 3.591 -6.401 1.00 83.12 92 GLY A C 1
ATOM 728 O O . GLY A 1 92 ? -10.716 2.929 -7.101 1.00 83.12 92 GLY A O 1
ATOM 729 N N . GLN A 1 93 ? -11.233 4.850 -6.037 1.00 88.25 93 GLN A N 1
ATOM 730 C CA . GLN A 1 93 ? -10.010 5.576 -6.353 1.00 88.25 93 GLN A CA 1
ATOM 731 C C . GLN A 1 93 ? -9.541 6.433 -5.173 1.00 88.25 93 GLN A C 1
ATOM 733 O O . GLN A 1 93 ? -10.336 6.868 -4.343 1.00 88.25 93 GLN A O 1
ATOM 738 N N . THR A 1 94 ? -8.240 6.699 -5.117 1.00 88.12 94 THR A N 1
ATOM 739 C CA . THR A 1 94 ? -7.614 7.598 -4.137 1.00 88.12 94 THR A CA 1
ATOM 740 C C . THR A 1 94 ? -6.752 8.637 -4.858 1.00 88.12 94 THR A C 1
ATOM 742 O O . THR A 1 94 ? -6.947 8.886 -6.046 1.00 88.12 94 THR A O 1
ATOM 745 N N . THR A 1 95 ? -5.825 9.288 -4.159 1.00 88.81 95 THR A N 1
ATOM 746 C CA . THR A 1 95 ? -4.991 10.378 -4.678 1.00 88.81 95 THR A CA 1
ATOM 747 C C . THR A 1 95 ? -4.203 9.992 -5.934 1.00 88.81 95 THR A C 1
ATOM 749 O O . THR A 1 95 ? -3.953 8.813 -6.211 1.00 88.81 95 THR A O 1
ATOM 752 N N . LYS A 1 96 ? -3.772 11.011 -6.683 1.00 92.19 96 LYS A N 1
ATOM 753 C CA . LYS A 1 96 ? -2.910 10.831 -7.854 1.00 92.19 96 LYS A CA 1
ATOM 754 C C . LYS A 1 96 ? -1.578 10.179 -7.485 1.00 92.19 96 LYS A C 1
ATOM 756 O O . LYS A 1 96 ? -1.073 10.367 -6.379 1.00 92.19 96 LYS A O 1
ATOM 761 N N . ILE A 1 97 ? -1.034 9.427 -8.433 1.00 91.94 97 ILE A N 1
ATOM 762 C CA . ILE A 1 97 ? 0.344 8.951 -8.409 1.00 91.94 97 ILE A CA 1
ATOM 763 C C . ILE A 1 97 ? 1.208 10.104 -8.914 1.00 91.94 97 ILE A C 1
ATOM 765 O O . ILE A 1 97 ? 1.087 10.502 -10.070 1.00 91.94 97 ILE A O 1
ATOM 769 N N . THR A 1 98 ? 2.022 10.673 -8.031 1.00 88.50 98 THR A N 1
ATOM 770 C CA . THR A 1 98 ? 2.902 11.820 -8.303 1.00 88.50 98 THR A CA 1
ATOM 771 C C . THR A 1 98 ? 4.198 11.673 -7.509 1.00 88.50 98 THR A C 1
ATOM 773 O O . THR A 1 98 ? 4.244 10.884 -6.568 1.00 88.50 98 THR A O 1
ATOM 776 N N . GLY A 1 99 ? 5.216 12.464 -7.852 1.00 85.06 99 GLY A N 1
ATOM 777 C CA . GLY A 1 99 ? 6.470 12.543 -7.101 1.00 85.06 99 GLY A CA 1
ATOM 778 C C . GLY A 1 99 ? 7.556 11.554 -7.540 1.00 85.06 99 GLY A C 1
ATOM 779 O O . GLY A 1 99 ? 7.375 10.756 -8.472 1.00 85.06 99 GLY A O 1
ATOM 780 N N . ASP A 1 100 ? 8.699 11.648 -6.869 1.00 88.69 100 ASP A N 1
ATOM 781 C CA . ASP A 1 100 ? 9.926 10.887 -7.069 1.00 88.69 100 ASP A CA 1
ATOM 782 C C . ASP A 1 100 ? 10.020 9.673 -6.130 1.00 88.69 100 ASP A C 1
ATOM 784 O O . ASP A 1 100 ? 10.771 9.621 -5.152 1.00 88.69 100 ASP A O 1
ATOM 788 N N . TRP A 1 101 ? 9.223 8.661 -6.455 1.00 94.19 101 TRP A N 1
ATOM 789 C CA . TRP A 1 101 ? 9.292 7.325 -5.875 1.00 94.19 101 TRP A CA 1
ATOM 790 C C . TRP A 1 101 ? 9.988 6.360 -6.846 1.00 94.19 101 TRP A C 1
ATOM 792 O O . TRP A 1 101 ? 9.927 6.515 -8.070 1.00 94.19 101 TRP A O 1
ATOM 802 N N . THR A 1 102 ? 10.631 5.326 -6.306 1.00 96.69 102 THR A N 1
ATOM 803 C CA . THR A 1 102 ? 11.186 4.206 -7.085 1.00 96.69 102 THR A CA 1
ATOM 804 C C . THR A 1 102 ? 10.216 3.043 -7.165 1.00 96.69 102 THR A C 1
ATOM 806 O O . THR A 1 102 ? 10.166 2.364 -8.189 1.00 96.69 102 THR A O 1
ATOM 809 N N . ASP A 1 103 ? 9.407 2.863 -6.123 1.00 97.88 103 ASP A N 1
ATOM 810 C CA . ASP A 1 103 ? 8.405 1.816 -6.026 1.00 97.88 103 ASP A CA 1
ATOM 811 C C . ASP A 1 103 ? 7.060 2.390 -5.585 1.00 97.88 103 ASP A C 1
ATOM 813 O O . ASP A 1 103 ? 6.977 3.301 -4.760 1.00 97.88 103 ASP A O 1
ATOM 817 N N . PHE A 1 104 ? 5.988 1.846 -6.142 1.00 97.56 104 PHE A N 1
ATOM 818 C CA . PHE A 1 104 ? 4.628 2.224 -5.807 1.00 97.56 104 PHE A CA 1
ATOM 819 C C . PHE A 1 104 ? 3.835 0.985 -5.417 1.00 97.56 104 PHE A C 1
ATOM 821 O O . PHE A 1 104 ? 3.841 -0.019 -6.138 1.00 97.56 104 PHE A O 1
ATOM 828 N N . VAL A 1 105 ? 3.146 1.065 -4.281 1.00 97.88 105 VAL A N 1
ATOM 829 C CA . VAL A 1 105 ? 2.305 -0.007 -3.752 1.00 97.88 105 VAL A CA 1
ATOM 830 C C . VAL A 1 105 ? 0.867 0.466 -3.620 1.00 97.88 105 VAL A C 1
ATOM 832 O O . VAL A 1 105 ? 0.590 1.501 -3.015 1.00 97.88 105 VAL A O 1
ATOM 835 N N . LEU A 1 106 ? -0.053 -0.332 -4.157 1.00 97.62 106 LEU A N 1
ATOM 836 C CA . LEU A 1 106 ? -1.484 -0.199 -3.933 1.00 97.62 106 LEU A CA 1
ATOM 837 C C . LEU A 1 106 ? -1.990 -1.396 -3.129 1.00 97.62 106 LEU A C 1
ATOM 839 O O . LEU A 1 106 ? -1.950 -2.526 -3.606 1.00 97.62 106 LEU A O 1
ATOM 843 N N . VAL A 1 107 ? -2.518 -1.132 -1.939 1.00 97.38 107 VAL A N 1
ATOM 844 C CA . VAL A 1 107 ? -3.212 -2.111 -1.099 1.00 97.38 107 VAL A CA 1
ATOM 845 C C . VAL A 1 107 ? -4.716 -1.980 -1.315 1.00 97.38 107 VAL A C 1
ATOM 847 O O . VAL A 1 107 ? -5.273 -0.889 -1.184 1.00 97.38 107 VAL A O 1
ATOM 850 N N . HIS A 1 108 ? -5.388 -3.088 -1.612 1.00 96.19 108 HIS A N 1
ATOM 851 C CA . HIS A 1 108 ? -6.842 -3.142 -1.713 1.00 96.19 108 HIS A CA 1
ATOM 852 C C . HIS A 1 108 ? -7.424 -3.961 -0.557 1.00 96.19 108 HIS A C 1
ATOM 854 O O . HIS A 1 108 ? -7.193 -5.169 -0.446 1.00 96.19 108 HIS A O 1
ATOM 860 N N . LEU A 1 109 ? -8.194 -3.280 0.295 1.00 94.88 109 LEU A N 1
ATOM 861 C CA . LEU A 1 109 ? -8.971 -3.889 1.365 1.00 94.88 109 LEU A CA 1
ATOM 862 C C . LEU A 1 109 ? -10.433 -4.049 0.949 1.00 94.88 109 LEU A C 1
ATOM 864 O O . LEU A 1 109 ? -11.077 -3.086 0.526 1.00 94.88 109 LEU A O 1
ATOM 868 N N . LYS A 1 110 ? -10.982 -5.240 1.176 1.00 92.25 110 LYS A N 1
ATOM 869 C CA . LYS A 1 110 ? -12.419 -5.518 1.100 1.00 92.25 110 LYS A CA 1
ATOM 870 C C . LYS A 1 110 ? -12.848 -6.170 2.405 1.00 92.25 110 LYS A C 1
ATOM 872 O O . LYS A 1 110 ? -12.169 -7.078 2.873 1.00 92.25 110 LYS A O 1
ATOM 877 N N . ASP A 1 111 ? -13.933 -5.683 3.002 1.00 90.50 111 ASP A N 1
ATOM 878 C CA . ASP A 1 111 ? -14.434 -6.175 4.294 1.00 90.50 111 ASP A CA 1
ATOM 879 C C . ASP A 1 111 ? -13.331 -6.209 5.371 1.00 90.50 111 ASP A C 1
ATOM 881 O O . ASP A 1 111 ? -13.197 -7.166 6.130 1.00 90.50 111 ASP A O 1
ATOM 885 N N . TYR A 1 112 ? -12.491 -5.165 5.373 1.00 90.44 112 TYR A N 1
ATOM 886 C CA . TYR A 1 112 ? -11.314 -5.009 6.236 1.00 90.44 112 TYR A CA 1
ATOM 887 C C . TYR A 1 112 ? -10.265 -6.140 6.145 1.00 90.44 112 TYR A C 1
ATOM 889 O O . TYR A 1 112 ? -9.448 -6.293 7.048 1.00 90.44 112 TYR A O 1
ATOM 897 N N . LYS A 1 113 ? -10.230 -6.886 5.031 1.00 93.88 113 LYS A N 1
ATOM 898 C CA . LYS A 1 113 ? -9.211 -7.900 4.707 1.00 93.88 113 LYS A CA 1
ATOM 899 C C . LYS A 1 113 ? -8.424 -7.506 3.463 1.00 93.88 113 LYS A C 1
ATOM 901 O O . LYS A 1 113 ? -8.998 -6.951 2.523 1.00 93.88 113 LYS A O 1
ATOM 906 N N . VAL A 1 114 ? -7.129 -7.821 3.427 1.00 96.44 114 VAL A N 1
ATOM 907 C CA . VAL A 1 114 ? -6.312 -7.630 2.220 1.00 96.44 114 VAL A CA 1
ATOM 908 C C . VAL A 1 114 ? -6.736 -8.646 1.166 1.00 96.44 114 VAL A C 1
ATOM 910 O O . VAL A 1 114 ? -6.662 -9.850 1.393 1.00 96.44 114 VAL A O 1
ATOM 913 N N . ILE A 1 115 ? -7.178 -8.160 0.005 1.00 96.12 115 ILE A N 1
ATOM 914 C CA . ILE A 1 115 ? -7.548 -9.025 -1.128 1.00 96.12 115 ILE A CA 1
ATOM 915 C C . ILE A 1 115 ? -6.472 -8.999 -2.209 1.00 96.12 115 ILE A C 1
ATOM 917 O O . ILE A 1 115 ? -6.197 -10.021 -2.837 1.00 96.12 115 ILE A O 1
ATOM 921 N N . GLU A 1 116 ? -5.857 -7.836 -2.425 1.00 96.88 116 GLU A N 1
ATOM 922 C CA . GLU A 1 116 ? -4.865 -7.641 -3.477 1.00 96.88 116 GLU A CA 1
ATOM 923 C C . GLU A 1 116 ? -3.812 -6.628 -3.026 1.00 96.88 116 GLU A C 1
ATOM 925 O O . GLU A 1 116 ? -4.135 -5.605 -2.409 1.00 96.88 116 GLU A O 1
ATOM 930 N N . ILE A 1 117 ? -2.554 -6.888 -3.377 1.00 98.12 117 ILE A N 1
ATOM 931 C CA . ILE A 1 117 ? -1.476 -5.902 -3.284 1.00 98.12 117 ILE A CA 1
ATOM 932 C C . ILE A 1 117 ? -0.833 -5.786 -4.664 1.00 98.12 117 ILE A C 1
ATOM 934 O O . ILE A 1 117 ? -0.279 -6.752 -5.192 1.00 98.12 117 ILE A O 1
ATOM 938 N N . GLY A 1 118 ? -0.919 -4.595 -5.249 1.00 98.25 118 GLY A N 1
ATOM 939 C CA . GLY A 1 118 ? -0.228 -4.225 -6.475 1.00 98.25 118 GLY A CA 1
ATOM 940 C C . GLY A 1 118 ? 1.101 -3.561 -6.158 1.00 98.25 118 GLY A C 1
ATOM 941 O O . GLY A 1 118 ? 1.164 -2.677 -5.307 1.00 98.25 118 GLY A O 1
ATOM 942 N N . HIS A 1 119 ? 2.155 -3.949 -6.865 1.00 98.44 119 HIS A N 1
ATOM 943 C CA . HIS A 1 119 ? 3.470 -3.319 -6.784 1.00 98.44 119 HIS A CA 1
ATOM 944 C C . HIS A 1 119 ? 4.010 -3.052 -8.186 1.00 98.44 119 HIS A C 1
ATOM 946 O O . HIS A 1 119 ? 3.962 -3.921 -9.054 1.00 98.44 119 HIS A O 1
ATOM 952 N N . VAL A 1 120 ? 4.508 -1.841 -8.418 1.00 98.25 120 VAL A N 1
ATOM 953 C CA . VAL A 1 120 ? 5.166 -1.454 -9.670 1.00 98.25 120 VAL A CA 1
ATOM 954 C C . VAL A 1 120 ? 6.381 -0.593 -9.355 1.00 98.25 120 VAL A C 1
ATOM 956 O O . VAL A 1 120 ? 6.328 0.272 -8.483 1.00 98.25 120 VAL A O 1
ATOM 959 N N . ASN A 1 121 ? 7.485 -0.823 -10.062 1.00 98.00 121 ASN A N 1
ATOM 960 C CA . ASN A 1 121 ? 8.656 0.044 -9.969 1.00 98.00 121 ASN A CA 1
ATOM 961 C C . ASN A 1 121 ? 8.572 1.186 -10.994 1.00 98.00 121 ASN A C 1
ATOM 963 O O . ASN A 1 121 ? 7.761 1.170 -11.925 1.00 98.00 121 ASN A O 1
ATOM 967 N N . ARG A 1 122 ? 9.442 2.185 -10.852 1.00 96.81 122 ARG A N 1
ATOM 968 C CA . ARG A 1 122 ? 9.412 3.391 -11.684 1.00 96.81 122 ARG A CA 1
ATOM 969 C C . ARG A 1 122 ? 9.574 3.090 -13.174 1.00 96.81 122 ARG A C 1
ATOM 971 O O . ARG A 1 122 ? 8.919 3.733 -13.987 1.00 96.81 122 ARG A O 1
ATOM 978 N N . LYS A 1 123 ? 10.387 2.089 -13.532 1.00 97.81 123 LYS A N 1
ATOM 979 C CA . LYS A 1 123 ? 10.573 1.657 -14.928 1.00 97.81 123 LYS A CA 1
ATOM 980 C C . LYS A 1 123 ? 9.276 1.100 -15.518 1.00 97.81 123 LYS A C 1
ATOM 982 O O . LYS A 1 123 ? 8.902 1.483 -16.621 1.00 97.81 123 LYS A O 1
ATOM 987 N N . GLY A 1 124 ? 8.572 0.244 -14.774 1.00 98.12 124 GLY A N 1
ATOM 988 C CA . GLY A 1 124 ? 7.272 -0.294 -15.180 1.00 98.12 124 GLY A CA 1
ATOM 989 C C . GLY A 1 124 ? 6.226 0.803 -15.369 1.00 98.12 124 GLY A C 1
ATOM 990 O O . GLY A 1 124 ? 5.511 0.817 -16.366 1.00 98.12 124 GLY A O 1
ATOM 991 N N . PHE A 1 125 ? 6.188 1.779 -14.462 1.00 98.06 125 PHE A N 1
ATOM 992 C CA . PHE A 1 125 ? 5.274 2.915 -14.573 1.00 98.06 125 PHE A CA 1
ATOM 993 C C . PHE A 1 125 ? 5.564 3.804 -15.783 1.00 98.06 125 PHE A C 1
ATOM 995 O O . PHE A 1 125 ? 4.636 4.131 -16.515 1.00 98.06 125 PHE A O 1
ATOM 1002 N N . ILE A 1 126 ? 6.832 4.155 -16.026 1.00 97.44 126 ILE A N 1
ATOM 1003 C CA . ILE A 1 126 ? 7.232 4.933 -17.211 1.00 97.44 126 ILE A CA 1
ATOM 1004 C C . ILE A 1 126 ? 6.805 4.202 -18.485 1.00 97.44 126 ILE A C 1
ATOM 1006 O O . ILE A 1 126 ? 6.134 4.794 -19.323 1.00 97.44 126 ILE A O 1
ATOM 1010 N N . LYS A 1 127 ? 7.067 2.894 -18.573 1.00 98.06 127 LYS A N 1
ATOM 1011 C CA . LYS A 1 127 ? 6.645 2.085 -19.719 1.00 98.06 127 LYS A CA 1
ATOM 1012 C C . LYS A 1 127 ? 5.124 2.072 -19.910 1.00 98.06 127 LYS A C 1
ATOM 1014 O O . LYS A 1 127 ? 4.639 2.115 -21.034 1.00 98.06 127 LYS A O 1
ATOM 1019 N N . ALA A 1 128 ? 4.348 2.039 -18.827 1.00 97.69 128 ALA A N 1
ATOM 1020 C CA . ALA A 1 128 ? 2.890 2.108 -18.905 1.00 97.69 128 ALA A CA 1
ATOM 1021 C C . ALA A 1 128 ? 2.385 3.460 -19.448 1.00 97.69 128 ALA A C 1
ATOM 1023 O O . ALA A 1 128 ? 1.347 3.501 -20.113 1.00 97.69 128 ALA A O 1
ATOM 1024 N N . VAL A 1 129 ? 3.106 4.551 -19.168 1.00 96.88 129 VAL A N 1
ATOM 1025 C CA . VAL A 1 129 ? 2.834 5.883 -19.728 1.00 96.88 129 VAL A CA 1
ATOM 1026 C C . VAL A 1 129 ? 3.225 5.940 -21.207 1.00 96.88 129 VAL A C 1
ATOM 1028 O O . VAL A 1 129 ? 2.425 6.392 -22.020 1.00 96.88 129 VAL A O 1
ATOM 1031 N N . GLU A 1 130 ? 4.411 5.442 -21.565 1.00 97.19 130 GLU A N 1
ATOM 1032 C CA . GLU A 1 130 ? 4.906 5.381 -22.952 1.00 97.19 130 GLU A CA 1
ATOM 1033 C C . GLU A 1 130 ? 3.983 4.553 -23.859 1.00 97.19 130 GLU A C 1
ATOM 1035 O O . GLU A 1 130 ? 3.663 4.972 -24.969 1.00 97.19 130 GLU A O 1
ATOM 1040 N N . ASP A 1 131 ? 3.467 3.430 -23.356 1.00 96.50 131 ASP A N 1
ATOM 1041 C CA . ASP A 1 131 ? 2.499 2.575 -24.054 1.00 96.50 131 ASP A CA 1
ATOM 1042 C C . ASP A 1 131 ? 1.071 3.175 -24.099 1.00 96.50 131 ASP A C 1
ATOM 1044 O O . ASP A 1 131 ? 0.131 2.509 -24.551 1.00 96.50 131 ASP A O 1
ATOM 1048 N N . GLY A 1 132 ? 0.863 4.385 -23.564 1.00 94.19 132 GLY A N 1
ATOM 1049 C CA . GLY A 1 132 ? -0.432 5.072 -23.531 1.00 94.19 132 GLY A CA 1
ATOM 1050 C C . GLY A 1 132 ? -1.487 4.399 -22.646 1.00 94.19 132 GLY A C 1
ATOM 1051 O O . GLY A 1 132 ? -2.684 4.626 -22.823 1.00 94.19 132 GLY A O 1
ATOM 1052 N N . ARG A 1 133 ? -1.084 3.536 -21.702 1.00 94.44 133 ARG A N 1
ATOM 1053 C CA . ARG A 1 133 ? -2.017 2.798 -20.826 1.00 94.44 133 ARG A CA 1
ATOM 1054 C C . ARG A 1 133 ? -2.482 3.603 -19.629 1.00 94.44 133 ARG A C 1
ATOM 1056 O O . ARG A 1 133 ? -3.583 3.371 -19.132 1.00 94.44 133 ARG A O 1
ATOM 1063 N N . ILE A 1 134 ? -1.658 4.533 -19.167 1.00 95.00 134 ILE A N 1
ATOM 1064 C CA . ILE A 1 134 ? -1.993 5.481 -18.109 1.00 95.00 134 ILE A CA 1
ATOM 1065 C C . ILE A 1 134 ? -1.459 6.870 -18.457 1.00 95.00 134 ILE A C 1
ATOM 1067 O O . ILE A 1 134 ? -0.481 7.014 -19.182 1.00 95.00 134 ILE A O 1
ATOM 1071 N N . ASN A 1 135 ? -2.082 7.902 -17.890 1.00 94.25 135 ASN A N 1
ATOM 1072 C CA . ASN A 1 135 ? -1.531 9.258 -17.925 1.00 94.25 135 ASN A CA 1
ATOM 1073 C C . ASN A 1 135 ? -0.309 9.360 -16.997 1.00 94.25 135 ASN A C 1
ATOM 1075 O O . ASN A 1 135 ? -0.165 8.546 -16.092 1.00 94.25 135 ASN A O 1
ATOM 1079 N N . ALA A 1 136 ? 0.510 10.407 -17.148 1.00 92.75 136 ALA A N 1
ATOM 1080 C CA . ALA A 1 136 ? 1.704 10.624 -16.318 1.00 92.75 136 ALA A CA 1
ATOM 1081 C C . ALA A 1 136 ? 1.410 10.814 -14.815 1.00 92.75 136 ALA A C 1
ATOM 1083 O O . ALA A 1 136 ? 2.224 10.441 -13.979 1.00 92.75 136 ALA A O 1
ATOM 1084 N N . ASN A 1 137 ? 0.240 11.371 -14.474 1.00 93.25 137 ASN A N 1
ATOM 1085 C CA . ASN A 1 137 ? -0.200 11.603 -13.092 1.00 93.25 137 ASN A CA 1
ATOM 1086 C C . ASN A 1 137 ? -1.622 11.046 -12.871 1.00 93.25 137 ASN A C 1
ATOM 1088 O O . ASN A 1 137 ? -2.572 11.819 -12.678 1.00 93.25 137 ASN A O 1
ATOM 1092 N N . PRO A 1 138 ? -1.823 9.722 -12.984 1.00 94.44 138 PRO A N 1
ATOM 1093 C CA . PRO A 1 138 ? -3.145 9.121 -12.939 1.00 94.44 138 PRO A CA 1
ATOM 1094 C C . PRO A 1 138 ? -3.664 9.089 -11.496 1.00 94.44 138 PRO A C 1
ATOM 1096 O O . PRO A 1 138 ? -2.889 8.990 -10.546 1.00 94.44 138 PRO A O 1
ATOM 1099 N N . PHE A 1 139 ? -4.984 9.136 -11.308 1.00 95.19 139 PHE A N 1
ATOM 1100 C CA . PHE A 1 139 ? -5.573 8.761 -10.019 1.00 95.19 139 PHE A CA 1
ATOM 1101 C C . PHE A 1 139 ? -5.303 7.283 -9.747 1.00 95.19 139 PHE A C 1
ATOM 1103 O O . PHE A 1 139 ? -5.410 6.467 -10.660 1.00 95.19 139 PHE A O 1
ATOM 1110 N N . THR A 1 140 ? -4.981 6.934 -8.504 1.00 95.00 140 THR A N 1
ATOM 1111 C CA . THR A 1 140 ? -4.789 5.531 -8.122 1.00 95.00 140 THR A CA 1
ATOM 1112 C C . THR A 1 140 ? -6.150 4.847 -8.061 1.00 95.00 140 THR A C 1
ATOM 1114 O O . THR A 1 140 ? -7.019 5.302 -7.319 1.00 95.00 140 THR A O 1
ATOM 1117 N N . ARG A 1 141 ? -6.358 3.776 -8.833 1.00 95.38 141 ARG A N 1
ATOM 1118 C CA . ARG A 1 141 ? -7.662 3.102 -8.974 1.00 95.38 141 ARG A CA 1
ATOM 1119 C C . ARG A 1 141 ? -7.546 1.610 -8.731 1.00 95.38 141 ARG A C 1
ATOM 1121 O O . ARG A 1 141 ? -6.561 1.007 -9.143 1.00 95.38 141 ARG A O 1
ATOM 1128 N N . ARG A 1 142 ? -8.602 0.995 -8.192 1.00 94.62 142 ARG A N 1
ATOM 1129 C CA . ARG A 1 142 ? -8.674 -0.469 -8.043 1.00 94.62 142 ARG A CA 1
ATOM 1130 C C . ARG A 1 142 ? -8.487 -1.205 -9.374 1.00 94.62 142 ARG A C 1
ATOM 1132 O O . ARG A 1 142 ? -7.811 -2.222 -9.410 1.00 94.62 142 ARG A O 1
ATOM 1139 N N . THR A 1 143 ? -9.018 -0.675 -10.477 1.00 94.75 143 THR A N 1
ATOM 1140 C CA . THR A 1 143 ? -8.875 -1.289 -11.812 1.00 94.75 143 THR A CA 1
ATOM 1141 C C . THR A 1 143 ? -7.424 -1.410 -12.272 1.00 94.75 143 THR A C 1
ATOM 1143 O O . THR A 1 143 ? -7.124 -2.243 -13.115 1.00 94.75 143 THR A O 1
ATOM 1146 N N . MET A 1 144 ? -6.491 -0.646 -11.692 1.00 96.94 144 MET A N 1
ATOM 1147 C CA . MET A 1 144 ? -5.066 -0.787 -11.998 1.00 96.94 144 MET A CA 1
ATOM 1148 C C . MET A 1 144 ? -4.501 -2.163 -11.616 1.00 96.94 144 MET A C 1
ATOM 1150 O O . MET A 1 144 ? -3.457 -2.539 -12.148 1.00 96.94 144 MET A O 1
ATOM 1154 N N . LEU A 1 145 ? -5.159 -2.882 -10.697 1.00 96.31 145 LEU A N 1
ATOM 1155 C CA . LEU A 1 145 ? -4.796 -4.229 -10.237 1.00 96.31 145 LEU A CA 1
ATOM 1156 C C . LEU A 1 145 ? -5.244 -5.334 -11.204 1.00 96.31 145 LEU A C 1
ATOM 1158 O O . LEU A 1 145 ? -4.811 -6.470 -11.071 1.00 96.31 145 LEU A O 1
ATOM 1162 N N . GLN A 1 146 ? -6.100 -5.018 -12.176 1.00 95.50 146 GLN A N 1
ATOM 1163 C CA . GLN A 1 146 ? -6.588 -5.998 -13.142 1.00 95.50 146 GLN A CA 1
ATOM 1164 C C . GLN A 1 146 ? -5.503 -6.369 -14.161 1.00 95.50 146 GLN A C 1
ATOM 1166 O O . GLN A 1 146 ? -4.571 -5.602 -14.431 1.00 95.50 146 GLN A O 1
ATOM 1171 N N . GLU A 1 147 ? -5.649 -7.550 -14.760 1.00 93.88 147 GLU A N 1
ATOM 1172 C CA . GLU A 1 147 ? -4.803 -7.996 -15.863 1.00 93.88 147 GLU A CA 1
ATOM 1173 C C . GLU A 1 147 ? -4.813 -6.972 -17.012 1.00 93.88 147 GLU A C 1
ATOM 1175 O O . GLU A 1 147 ? -5.832 -6.352 -17.310 1.00 93.88 147 GLU A O 1
ATOM 1180 N N . GLY A 1 148 ? -3.655 -6.732 -17.631 1.00 92.75 148 GLY A N 1
ATOM 1181 C CA . GLY A 1 148 ? -3.521 -5.747 -18.712 1.00 92.75 148 GLY A CA 1
ATOM 1182 C C . GLY A 1 148 ? -3.422 -4.279 -18.265 1.00 92.75 148 GLY A C 1
ATOM 1183 O O . GLY A 1 148 ? -3.029 -3.435 -19.076 1.00 92.75 148 GLY A O 1
ATOM 1184 N N . HIS A 1 149 ? -3.707 -3.961 -16.997 1.00 95.50 149 HIS A N 1
ATOM 1185 C CA . HIS A 1 149 ? -3.560 -2.615 -16.429 1.00 95.50 149 HIS A CA 1
ATOM 1186 C C . HIS A 1 149 ? -2.192 -2.410 -15.751 1.00 95.50 149 HIS A C 1
ATOM 1188 O O . HIS A 1 149 ? -1.301 -3.247 -15.866 1.00 95.50 149 HIS A O 1
ATOM 1194 N N . LEU A 1 150 ? -1.990 -1.267 -15.077 1.00 97.56 150 LEU A N 1
ATOM 1195 C CA . LEU A 1 150 ? -0.687 -0.841 -14.546 1.00 97.56 150 LEU A CA 1
ATOM 1196 C C . LEU A 1 150 ? 0.038 -1.947 -13.765 1.00 97.56 150 LEU A C 1
ATOM 1198 O O . LEU A 1 150 ? 1.137 -2.336 -14.153 1.00 97.56 150 LEU A O 1
ATOM 1202 N N . PHE A 1 151 ? -0.561 -2.467 -12.693 1.00 97.81 151 PHE A N 1
ATOM 1203 C CA . PHE A 1 151 ? 0.098 -3.482 -11.871 1.00 97.81 151 PHE A CA 1
ATOM 1204 C C . PHE A 1 151 ? 0.091 -4.847 -12.554 1.00 97.81 151 PHE A C 1
ATOM 1206 O O . PHE A 1 151 ? 1.111 -5.525 -12.542 1.00 97.81 151 PHE A O 1
ATOM 1213 N N . GLY A 1 152 ? -1.025 -5.230 -13.183 1.00 95.25 152 GLY A N 1
ATOM 1214 C CA . GLY A 1 152 ? -1.164 -6.541 -13.822 1.00 95.25 152 GLY A CA 1
ATOM 1215 C C . GLY A 1 152 ? -0.238 -6.756 -15.023 1.00 95.25 152 GLY A C 1
ATOM 1216 O O . GLY A 1 152 ? 0.159 -7.885 -15.282 1.00 95.25 152 GLY A O 1
ATOM 1217 N N . LYS A 1 153 ? 0.126 -5.691 -15.749 1.00 97.50 153 LYS A N 1
ATOM 1218 C CA . LYS A 1 153 ? 0.973 -5.769 -16.952 1.00 97.50 153 LYS A CA 1
ATOM 1219 C C . LYS A 1 153 ? 2.397 -5.255 -16.748 1.00 97.50 153 LYS A C 1
ATOM 1221 O O . LYS A 1 153 ? 3.325 -5.813 -17.324 1.00 97.50 153 LYS A O 1
ATOM 1226 N N . TYR A 1 154 ? 2.578 -4.178 -15.985 1.00 98.25 154 TYR A N 1
ATOM 1227 C CA . TYR A 1 154 ? 3.876 -3.497 -15.855 1.00 98.25 154 TYR A CA 1
ATOM 1228 C C . TYR A 1 154 ? 4.529 -3.676 -14.484 1.00 98.25 154 TYR A C 1
ATOM 1230 O O . TYR A 1 154 ? 5.636 -3.186 -14.259 1.00 98.25 154 TYR A O 1
ATOM 1238 N N . GLY A 1 155 ? 3.853 -4.364 -13.570 1.00 97.38 155 GLY A N 1
ATOM 1239 C CA . GLY A 1 155 ? 4.338 -4.656 -12.233 1.00 97.38 155 GLY A CA 1
ATOM 1240 C C . GLY A 1 155 ? 3.991 -6.083 -11.838 1.00 97.38 155 GLY A C 1
ATOM 1241 O O . GLY A 1 155 ? 4.178 -7.022 -12.609 1.00 97.38 155 GLY A O 1
ATOM 1242 N N . ARG A 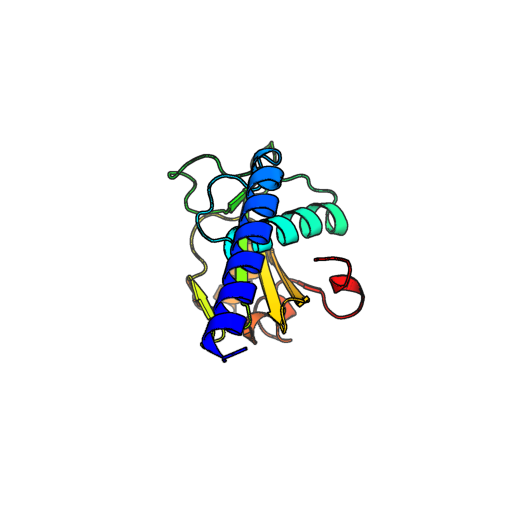1 156 ? 3.496 -6.237 -10.615 1.00 97.12 156 ARG A N 1
ATOM 1243 C CA . ARG A 1 156 ? 2.979 -7.497 -10.092 1.00 97.12 156 ARG A CA 1
ATOM 1244 C C . ARG A 1 156 ? 1.770 -7.256 -9.206 1.00 97.12 156 ARG A C 1
ATOM 1246 O O . ARG A 1 156 ? 1.670 -6.221 -8.546 1.00 97.12 156 ARG A O 1
ATOM 1253 N N . VAL A 1 157 ? 0.896 -8.252 -9.149 1.00 97.94 157 VAL A N 1
ATOM 1254 C CA . VAL A 1 157 ? -0.249 -8.293 -8.239 1.00 97.94 157 VAL A CA 1
ATOM 1255 C C . VAL A 1 157 ? -0.178 -9.598 -7.460 1.00 97.94 157 VAL A C 1
ATOM 1257 O O . VAL A 1 157 ? -0.009 -10.664 -8.051 1.00 97.94 157 VAL A O 1
ATOM 1260 N N . ILE A 1 158 ? -0.269 -9.521 -6.134 1.00 96.38 158 ILE A N 1
ATOM 1261 C CA . ILE A 1 158 ? -0.428 -10.696 -5.274 1.00 96.38 158 ILE A CA 1
ATOM 1262 C C . ILE A 1 158 ? -1.866 -10.759 -4.766 1.00 96.38 158 ILE A C 1
ATOM 1264 O 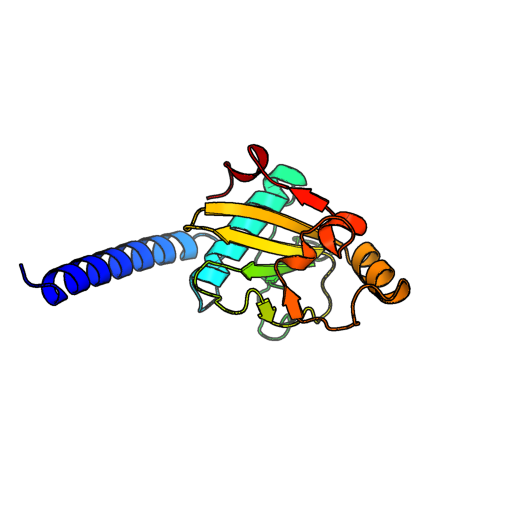O . ILE A 1 158 ? -2.429 -9.737 -4.377 1.00 96.38 158 ILE A O 1
ATOM 1268 N N . THR A 1 159 ? -2.456 -11.954 -4.800 1.00 95.88 159 THR A N 1
ATOM 1269 C CA . THR A 1 159 ? -3.860 -12.225 -4.451 1.00 95.88 159 THR A CA 1
ATOM 1270 C C . THR A 1 159 ? -3.993 -13.598 -3.770 1.00 95.88 159 THR A C 1
ATOM 1272 O O . THR A 1 159 ? -3.008 -14.331 -3.619 1.00 95.88 159 THR A O 1
ATOM 1275 N N . GLY A 1 160 ? -5.209 -13.959 -3.346 1.00 92.38 160 GLY A N 1
ATOM 1276 C CA . GLY A 1 160 ? -5.531 -15.296 -2.833 1.00 92.38 160 GLY A CA 1
ATOM 1277 C C . GLY A 1 160 ? -4.807 -15.649 -1.528 1.00 92.38 160 GLY A C 1
ATOM 1278 O O . GLY A 1 160 ? -4.693 -14.824 -0.626 1.00 92.38 160 GLY A O 1
ATOM 1279 N N . GLU A 1 161 ? -4.293 -16.877 -1.413 1.00 90.38 161 GLU A N 1
ATOM 1280 C CA . GLU A 1 161 ? -3.589 -17.334 -0.200 1.00 90.38 161 GLU A CA 1
ATOM 1281 C C . GLU A 1 161 ? -2.367 -16.474 0.142 1.00 90.38 161 GLU A C 1
ATOM 1283 O O . GLU A 1 161 ? -2.057 -16.276 1.315 1.00 90.38 161 GLU A O 1
ATOM 1288 N N . ARG A 1 162 ? -1.699 -15.900 -0.868 1.00 91.06 162 ARG A N 1
ATOM 1289 C CA . ARG A 1 162 ? -0.499 -15.080 -0.656 1.00 91.06 162 ARG A CA 1
ATOM 1290 C C . ARG A 1 162 ? -0.788 -13.805 0.125 1.00 91.06 162 ARG A C 1
ATOM 1292 O O . ARG A 1 162 ? 0.109 -13.319 0.804 1.00 91.06 162 ARG A O 1
ATOM 1299 N N . VAL A 1 163 ? -2.011 -13.269 0.053 1.00 93.38 163 VAL A N 1
ATOM 1300 C CA . VAL A 1 163 ? -2.365 -12.047 0.789 1.00 93.38 163 VAL A CA 1
ATOM 1301 C C . VAL A 1 163 ? -2.892 -12.308 2.202 1.00 93.38 163 VAL A C 1
ATOM 1303 O O . VAL A 1 163 ? -2.906 -11.385 3.006 1.00 93.38 163 VAL A O 1
ATOM 1306 N N . LYS A 1 164 ? -3.249 -13.551 2.560 1.00 87.62 164 LYS A N 1
ATOM 1307 C CA . LYS A 1 164 ? -3.813 -13.875 3.888 1.00 87.62 164 LYS A CA 1
ATOM 1308 C C . LYS A 1 164 ? -2.859 -13.637 5.059 1.00 87.62 164 LYS A C 1
ATOM 1310 O O . LYS A 1 164 ? -3.295 -13.583 6.199 1.00 87.62 164 LYS A O 1
ATOM 1315 N N . GLY A 1 165 ? -1.558 -13.536 4.790 1.00 84.12 165 GLY A N 1
ATOM 1316 C CA . GLY A 1 165 ? -0.553 -13.205 5.798 1.00 84.12 165 GLY A CA 1
ATOM 1317 C C . GLY A 1 165 ? -0.368 -11.701 6.028 1.00 84.12 165 GLY A C 1
ATOM 1318 O O . GLY A 1 165 ? 0.557 -11.329 6.755 1.00 84.12 165 GLY A O 1
ATOM 1319 N N . TYR A 1 166 ? -1.155 -10.851 5.369 1.00 87.25 166 TYR A N 1
ATOM 1320 C CA . TYR A 1 166 ? -1.111 -9.398 5.494 1.00 87.25 166 TYR A CA 1
ATOM 1321 C C . TYR A 1 166 ? -2.416 -8.918 6.131 1.00 87.25 166 TYR A C 1
ATOM 1323 O O . TYR A 1 166 ? -3.444 -8.932 5.459 1.00 87.25 166 TYR A O 1
ATOM 1331 N N . LEU A 1 167 ? -2.316 -8.460 7.390 1.00 83.88 167 LEU A N 1
ATOM 1332 C CA . LEU A 1 167 ? -3.423 -8.105 8.300 1.00 83.88 167 LEU A CA 1
ATOM 1333 C C . LEU A 1 167 ? -4.380 -9.267 8.641 1.00 83.88 167 LEU A C 1
ATOM 1335 O O . LEU A 1 167 ? -4.722 -9.352 9.839 1.00 83.88 167 LEU A O 1
#

Secondary structure (DSSP, 8-state):
--HHHHHHHHHHHHHHHHHHHHHHHTT-GGG-S-S-HHHHHHHHHHHHHHHHHH----EE---TT-TT-SEE-TTSS-EEEEEEE-TT-TTSEEEE--SS-SEEEEEEEETTEEEEEEEEEHHHHHHHHHTTSS-SSPEEEGGGGSTTSHHHHHSEEEEGGGGTT--